Protein AF-A0A378U964-F1 (afdb_monomer_lite)

Secondary structure (DSSP, 8-state):
-EEEEEEEEETTEEEEEEEEE-----S------TT--HHHHHH--------HHHHHHHHHTT---SSTTHHHHHHHHHHHHHS------S-S---PEE-PPP-

pLDDT: mean 85.71, std 13.44, range [44.22, 97.19]

Sequence (103 aa):
MWRRDAVIDFNASVIRSEEFFFIHRTARFEPSATGRTTLERHYIHGHRWCDATMIAELVAGGEAVYPLQLGELLAQANELAEQPSTPLANTRGTAHRELQAIR

Structure (mmCIF, N/CA/C/O backbone):
data_AF-A0A378U964-F1
#
_entry.id   AF-A0A378U964-F1
#
loop_
_atom_site.group_PDB
_atom_site.id
_atom_site.type_symbol
_atom_site.label_atom_id
_atom_site.label_alt_id
_atom_site.label_comp_id
_atom_site.label_asym_id
_atom_site.label_entity_id
_atom_site.label_seq_id
_atom_site.pdbx_PDB_ins_code
_atom_site.Cartn_x
_atom_site.Cartn_y
_atom_site.Cartn_z
_atom_site.occupancy
_atom_site.B_iso_or_equiv
_atom_site.auth_seq_id
_atom_site.auth_comp_id
_atom_site.auth_asym_id
_atom_site.auth_atom_id
_atom_site.pdbx_PDB_model_num
ATOM 1 N N . MET A 1 1 ? 1.272 5.103 12.252 1.00 85.62 1 MET A N 1
ATOM 2 C CA . MET A 1 1 ? 1.566 3.861 13.009 1.00 85.62 1 MET A CA 1
ATOM 3 C C . MET A 1 1 ? 2.909 3.315 12.598 1.00 85.62 1 MET A C 1
ATOM 5 O O . MET A 1 1 ? 3.764 3.114 13.455 1.00 85.62 1 MET A O 1
ATOM 9 N N . TRP A 1 2 ? 3.101 3.160 11.292 1.00 90.56 2 TRP A N 1
ATOM 10 C CA . TRP A 1 2 ? 4.383 2.803 10.724 1.00 90.56 2 TRP A CA 1
ATOM 11 C C . TRP A 1 2 ? 4.910 3.897 9.810 1.00 90.56 2 TRP A C 1
ATOM 13 O O . TRP A 1 2 ? 4.128 4.703 9.297 1.00 90.56 2 TRP A O 1
ATOM 23 N N . ARG A 1 3 ? 6.227 3.906 9.630 1.00 89.94 3 ARG A N 1
ATOM 24 C CA . ARG A 1 3 ? 6.938 4.772 8.695 1.00 89.94 3 ARG A CA 1
ATOM 25 C C . ARG A 1 3 ? 7.926 3.935 7.893 1.00 89.94 3 ARG A C 1
ATOM 27 O O . ARG A 1 3 ? 8.463 2.953 8.404 1.00 89.94 3 ARG A O 1
ATOM 34 N N . ARG A 1 4 ? 8.175 4.341 6.654 1.00 89.44 4 ARG A N 1
ATOM 35 C CA . ARG A 1 4 ? 9.218 3.772 5.811 1.00 89.44 4 ARG A CA 1
ATOM 36 C C . ARG A 1 4 ? 9.882 4.844 4.963 1.00 89.44 4 ARG A C 1
ATOM 38 O O . ARG A 1 4 ? 9.186 5.675 4.398 1.00 89.44 4 ARG A O 1
ATOM 45 N N . ASP A 1 5 ? 11.196 4.756 4.812 1.00 90.06 5 ASP A N 1
ATOM 46 C CA . ASP A 1 5 ? 11.915 5.442 3.740 1.00 90.06 5 ASP A CA 1
ATOM 47 C C . ASP A 1 5 ? 12.129 4.452 2.581 1.00 90.06 5 ASP A C 1
ATOM 49 O O . ASP A 1 5 ? 12.556 3.312 2.790 1.00 90.06 5 ASP A O 1
ATOM 53 N N . ALA A 1 6 ? 11.783 4.854 1.358 1.00 87.25 6 ALA A N 1
ATOM 54 C CA . ALA A 1 6 ? 11.830 4.002 0.172 1.00 87.25 6 ALA A CA 1
ATOM 55 C C . ALA A 1 6 ? 12.489 4.715 -1.014 1.00 87.25 6 ALA A C 1
ATOM 57 O O . ALA A 1 6 ? 12.279 5.907 -1.244 1.00 87.25 6 ALA A O 1
ATOM 58 N N . VAL A 1 7 ? 13.260 3.959 -1.796 1.00 90.31 7 VAL A N 1
ATOM 59 C CA . VAL A 1 7 ? 13.699 4.361 -3.135 1.00 90.31 7 VAL A CA 1
ATOM 60 C C . VAL A 1 7 ? 12.880 3.555 -4.133 1.00 90.31 7 VAL A C 1
ATOM 62 O O . VAL A 1 7 ? 12.801 2.337 -4.009 1.00 90.31 7 VAL A O 1
ATOM 65 N N . ILE A 1 8 ? 12.223 4.234 -5.067 1.00 88.38 8 ILE A N 1
ATOM 66 C CA . ILE A 1 8 ? 11.253 3.632 -5.982 1.00 88.38 8 ILE A CA 1
ATOM 67 C C . ILE A 1 8 ? 11.627 4.005 -7.407 1.00 88.38 8 ILE A C 1
ATOM 69 O O . ILE A 1 8 ? 11.701 5.190 -7.733 1.00 88.38 8 ILE A O 1
ATOM 73 N N . ASP A 1 9 ? 11.800 3.001 -8.256 1.00 89.94 9 ASP A N 1
ATOM 74 C CA . ASP A 1 9 ? 11.845 3.190 -9.699 1.00 89.94 9 ASP A CA 1
ATOM 75 C C . ASP A 1 9 ? 10.417 3.252 -10.238 1.00 89.94 9 ASP A C 1
ATOM 77 O O . ASP A 1 9 ? 9.684 2.263 -10.249 1.00 89.94 9 ASP A O 1
ATOM 81 N N . PHE A 1 10 ? 9.994 4.436 -10.670 1.00 88.06 10 PHE A N 1
ATOM 82 C CA . PHE A 1 10 ? 8.649 4.659 -11.177 1.00 88.06 10 PHE A CA 1
ATOM 83 C C . PHE A 1 10 ? 8.675 5.603 -12.372 1.00 88.06 10 PHE A C 1
ATOM 85 O O . PHE A 1 10 ? 9.231 6.698 -12.308 1.00 88.06 10 PHE A O 1
ATOM 92 N N . ASN A 1 11 ? 8.045 5.181 -13.470 1.00 89.38 11 ASN A N 1
ATOM 93 C CA . ASN A 1 1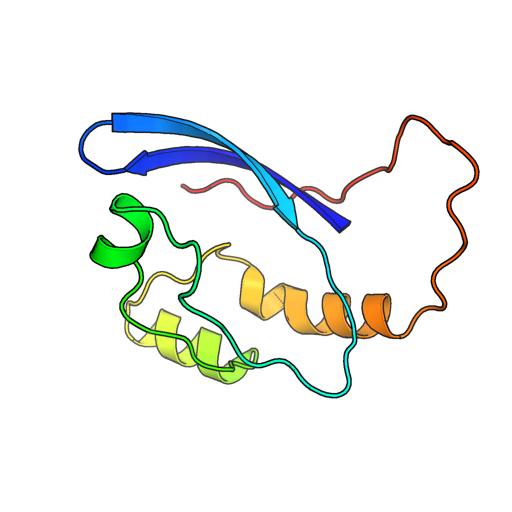1 ? 7.927 5.976 -14.692 1.00 89.38 11 ASN A CA 1
ATOM 94 C C . ASN A 1 11 ? 9.283 6.540 -15.176 1.00 89.38 11 ASN A C 1
ATOM 96 O O . ASN A 1 11 ? 9.445 7.745 -15.375 1.00 89.38 11 ASN A O 1
ATOM 100 N N . ALA A 1 12 ? 10.277 5.651 -15.300 1.00 90.38 12 ALA A N 1
ATOM 101 C CA . ALA A 1 12 ? 11.657 5.965 -15.691 1.00 90.38 12 ALA A CA 1
ATOM 102 C C . ALA A 1 12 ? 12.375 6.997 -14.791 1.00 90.38 12 ALA A C 1
ATOM 104 O O . ALA A 1 12 ? 13.351 7.615 -15.213 1.00 90.38 12 ALA A O 1
ATOM 105 N N . SER A 1 13 ? 11.904 7.185 -13.555 1.00 91.31 13 SER A N 1
ATOM 106 C CA . SER A 1 13 ? 12.491 8.092 -12.568 1.00 91.31 13 SER A CA 1
ATOM 107 C C . SER A 1 13 ? 12.741 7.378 -11.244 1.00 91.31 13 SER A C 1
ATOM 109 O O . SER A 1 13 ? 11.940 6.547 -10.821 1.00 91.31 13 SER A O 1
ATOM 111 N N . VAL A 1 14 ? 13.824 7.757 -10.564 1.00 93.25 14 VAL A N 1
ATOM 112 C CA . VAL A 1 14 ? 14.118 7.318 -9.195 1.00 93.25 14 VAL A CA 1
ATOM 113 C C . VAL A 1 14 ? 13.486 8.306 -8.219 1.00 93.25 14 VAL A C 1
ATOM 115 O O . VAL A 1 14 ? 13.835 9.489 -8.206 1.00 93.25 14 VAL A O 1
ATOM 118 N N . ILE A 1 15 ? 12.581 7.825 -7.376 1.00 90.94 15 ILE A N 1
ATOM 119 C CA . ILE A 1 15 ? 11.885 8.610 -6.356 1.00 90.94 15 ILE A CA 1
ATOM 120 C C . ILE A 1 15 ? 12.413 8.207 -4.982 1.00 90.94 15 ILE A C 1
ATOM 122 O O . ILE A 1 15 ? 12.485 7.024 -4.666 1.00 90.94 15 ILE A O 1
ATOM 126 N N . ARG A 1 16 ? 12.750 9.189 -4.142 1.00 92.00 16 ARG A N 1
ATOM 127 C CA . ARG A 1 16 ? 12.973 8.983 -2.704 1.00 92.00 16 ARG A CA 1
ATOM 128 C C . ARG A 1 16 ? 11.711 9.403 -1.971 1.00 92.00 16 ARG A C 1
ATOM 130 O O . ARG A 1 16 ? 11.325 10.565 -2.056 1.00 92.00 16 ARG A O 1
ATOM 137 N N . SER A 1 17 ? 11.069 8.455 -1.307 1.00 88.75 17 SER A N 1
ATOM 138 C CA . SER A 1 17 ? 9.782 8.638 -0.648 1.00 88.75 17 SER A CA 1
ATOM 139 C C . SER A 1 17 ? 9.905 8.378 0.847 1.00 88.75 17 SER A C 1
ATOM 141 O O . SER A 1 17 ? 10.538 7.407 1.259 1.00 88.75 17 SER A O 1
ATOM 143 N N . GLU A 1 18 ? 9.269 9.234 1.638 1.00 92.31 18 GLU A N 1
ATOM 144 C CA . GLU A 1 18 ? 8.965 8.977 3.040 1.00 92.31 18 GLU A CA 1
ATOM 145 C C . GLU A 1 18 ? 7.475 8.635 3.127 1.00 92.31 18 GLU A C 1
ATOM 147 O O . GLU A 1 18 ? 6.609 9.433 2.767 1.00 92.31 18 GLU A O 1
ATOM 152 N N . GLU A 1 19 ? 7.168 7.428 3.583 1.00 90.19 19 GLU A N 1
ATOM 153 C CA . GLU A 1 19 ? 5.818 6.885 3.598 1.00 90.19 19 GLU A CA 1
ATOM 154 C C . GLU A 1 19 ? 5.336 6.697 5.033 1.00 90.19 19 GLU A C 1
ATOM 156 O O . GLU A 1 19 ? 6.028 6.113 5.871 1.00 90.19 19 GLU A O 1
ATOM 161 N N . PHE A 1 20 ? 4.109 7.140 5.301 1.00 91.06 20 PHE A N 1
ATOM 162 C CA . PHE A 1 20 ? 3.443 6.971 6.587 1.00 91.06 20 PHE A CA 1
ATOM 163 C C . PHE A 1 20 ? 2.196 6.110 6.420 1.00 91.06 20 PHE A C 1
ATOM 165 O O . PHE A 1 20 ? 1.332 6.395 5.593 1.00 91.06 20 PHE A O 1
ATOM 172 N N . PHE A 1 21 ? 2.081 5.082 7.257 1.00 89.31 21 PHE A N 1
ATOM 173 C CA . PHE A 1 21 ? 0.957 4.152 7.240 1.00 89.31 21 PHE A CA 1
ATOM 174 C C . PHE A 1 21 ? 0.092 4.350 8.484 1.00 89.31 21 PHE A C 1
ATOM 176 O O . PHE A 1 21 ? 0.580 4.359 9.627 1.00 89.31 21 PHE A O 1
ATOM 183 N N . PHE A 1 22 ? -1.209 4.496 8.252 1.00 90.38 22 PHE A N 1
ATOM 184 C CA . PHE A 1 22 ? -2.232 4.758 9.259 1.00 90.38 22 PHE A CA 1
ATOM 185 C C . PHE A 1 22 ? -3.319 3.689 9.189 1.00 90.38 22 PHE A C 1
ATOM 187 O O . PHE A 1 22 ? -3.521 3.074 8.144 1.00 90.38 22 PHE A O 1
ATOM 194 N N . ILE A 1 23 ? -4.044 3.513 10.290 1.00 90.75 23 ILE A N 1
ATOM 195 C CA . ILE A 1 23 ? -5.265 2.718 10.319 1.00 90.75 23 ILE A CA 1
ATOM 196 C C . ILE A 1 23 ? -6.414 3.549 10.851 1.00 90.75 23 ILE A C 1
ATOM 198 O O . ILE A 1 23 ? -6.234 4.417 11.707 1.00 90.75 23 ILE A O 1
ATOM 202 N N . HIS A 1 24 ? -7.601 3.246 10.351 1.00 89.25 24 HIS A N 1
ATOM 203 C CA . HIS A 1 24 ? -8.839 3.798 10.849 1.00 89.25 24 HIS A CA 1
ATOM 204 C C . HIS A 1 24 ? -9.938 2.742 10.756 1.00 89.25 24 HIS A C 1
ATOM 206 O O . HIS A 1 24 ? -10.099 2.098 9.719 1.00 89.25 24 HIS A O 1
ATOM 212 N N . ARG A 1 25 ? -10.702 2.578 11.839 1.00 89.81 25 ARG A N 1
ATOM 213 C CA . ARG A 1 25 ? -11.876 1.709 11.871 1.00 89.81 25 ARG A CA 1
ATOM 214 C C . ARG A 1 25 ? -13.114 2.519 11.512 1.00 89.81 25 ARG A C 1
ATOM 216 O O . ARG A 1 25 ? -13.436 3.489 12.188 1.00 89.81 25 ARG A O 1
ATOM 223 N N . THR A 1 26 ? -13.813 2.096 10.465 1.00 90.94 26 THR A N 1
ATOM 224 C CA . THR A 1 26 ? -15.062 2.710 10.000 1.00 90.94 26 THR A CA 1
ATOM 225 C C . THR A 1 26 ? -16.109 1.638 9.723 1.00 90.94 26 THR A C 1
ATOM 227 O O . THR A 1 26 ? -15.770 0.515 9.356 1.00 90.94 26 THR A O 1
ATOM 230 N N . ALA A 1 27 ? -17.387 1.986 9.877 1.00 92.06 27 ALA A N 1
ATOM 231 C CA . ALA A 1 27 ? -18.502 1.097 9.554 1.00 92.06 27 ALA A CA 1
ATOM 232 C C . ALA A 1 27 ? -18.676 0.894 8.039 1.00 92.06 27 ALA A C 1
ATOM 234 O O . ALA A 1 27 ? -19.182 -0.138 7.605 1.00 92.06 27 ALA A O 1
ATOM 235 N N . ARG A 1 28 ? -18.281 1.884 7.228 1.00 91.62 28 ARG A N 1
ATOM 236 C CA . ARG A 1 28 ? -18.360 1.826 5.766 1.00 91.62 28 ARG A CA 1
ATOM 237 C C . ARG A 1 28 ? -17.272 2.682 5.134 1.00 91.62 28 ARG A C 1
ATOM 239 O O . ARG A 1 28 ? -16.998 3.792 5.589 1.00 91.62 28 ARG A O 1
ATOM 246 N N . PHE A 1 29 ? -16.707 2.184 4.042 1.00 91.44 29 PHE A N 1
ATOM 247 C CA . PHE A 1 29 ? -15.814 2.937 3.175 1.00 91.44 29 PHE A CA 1
ATOM 248 C C . PHE A 1 29 ? -16.076 2.555 1.717 1.00 91.44 29 PHE A C 1
ATOM 250 O O . PHE A 1 29 ? -16.122 1.372 1.390 1.00 91.44 29 PHE A O 1
ATOM 257 N N . GLU A 1 30 ? -16.270 3.567 0.873 1.00 90.75 30 GLU A N 1
ATOM 258 C CA . GLU A 1 30 ? -16.481 3.429 -0.569 1.00 90.75 30 GLU A CA 1
ATOM 259 C C . GLU A 1 30 ? -15.387 4.231 -1.290 1.00 90.75 30 GLU A C 1
ATOM 261 O O . GLU A 1 30 ? -15.358 5.461 -1.153 1.00 90.75 30 GLU A O 1
ATOM 266 N N . PRO A 1 31 ? -14.459 3.586 -2.017 1.00 90.44 31 PRO A N 1
ATOM 267 C CA . PRO A 1 31 ? -13.397 4.300 -2.713 1.00 90.44 31 PRO A CA 1
ATOM 268 C C . PRO A 1 31 ? -13.957 5.200 -3.819 1.00 90.44 31 PRO A C 1
ATOM 270 O O . PRO A 1 31 ? -14.654 4.747 -4.723 1.00 90.44 31 PRO A O 1
ATOM 273 N N . SER A 1 32 ? -13.600 6.484 -3.792 1.00 90.94 32 SER A N 1
ATOM 274 C CA . SER A 1 32 ? -13.986 7.445 -4.828 1.00 90.94 32 SER A CA 1
ATOM 275 C C . SER A 1 32 ? -12.817 7.763 -5.758 1.00 90.94 32 SER A C 1
ATOM 277 O O . SER A 1 32 ? -11.673 7.901 -5.324 1.00 90.94 32 SER A O 1
ATOM 279 N N . ALA A 1 33 ? -13.105 7.899 -7.054 1.00 92.12 33 ALA A N 1
ATOM 280 C CA . ALA A 1 33 ? -12.147 8.391 -8.045 1.00 92.12 33 ALA A CA 1
ATOM 281 C C . ALA A 1 33 ? -12.174 9.924 -8.197 1.00 92.12 33 ALA A C 1
ATOM 283 O O . ALA A 1 33 ? -11.345 10.489 -8.917 1.00 92.12 33 ALA A O 1
ATOM 284 N N . THR A 1 34 ? -13.118 10.602 -7.538 1.00 95.19 34 THR A N 1
ATOM 285 C CA . THR A 1 34 ? -13.223 12.063 -7.562 1.00 95.19 34 THR A CA 1
ATOM 286 C C . THR A 1 34 ? -11.947 12.690 -7.013 1.00 95.19 34 THR A C 1
ATOM 288 O O . THR A 1 34 ? -11.454 12.293 -5.962 1.00 95.19 34 THR A O 1
ATOM 291 N N . GLY A 1 35 ? -11.409 13.680 -7.724 1.00 95.38 35 GLY A N 1
ATOM 292 C CA . GLY A 1 35 ? -10.198 14.392 -7.309 1.00 95.38 35 GLY A CA 1
ATOM 293 C C . GLY A 1 35 ? -8.880 13.698 -7.660 1.00 95.38 35 GLY A C 1
ATOM 294 O O . GLY A 1 35 ? -7.833 14.297 -7.436 1.00 95.38 35 GLY A O 1
ATOM 295 N N . ARG A 1 36 ? -8.900 12.497 -8.264 1.00 95.25 36 ARG A N 1
ATOM 296 C CA . ARG A 1 36 ? -7.673 11.854 -8.761 1.00 95.25 36 ARG A CA 1
ATOM 297 C C . ARG A 1 36 ? -6.932 12.761 -9.742 1.00 95.25 36 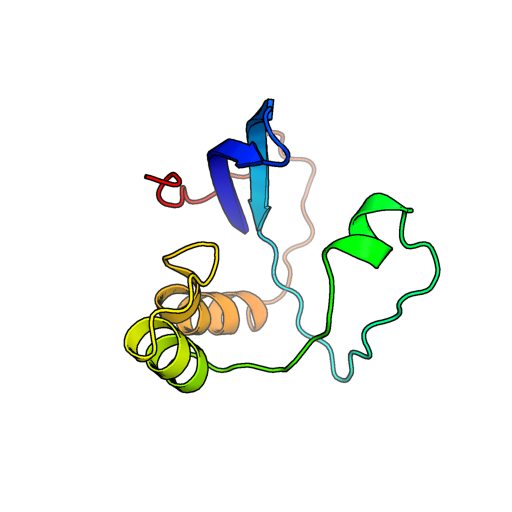ARG A C 1
ATOM 299 O O . ARG A 1 36 ? -7.529 13.410 -10.606 1.00 95.25 36 ARG A O 1
ATOM 306 N N . THR A 1 37 ? -5.616 12.759 -9.650 1.00 96.00 37 THR A N 1
ATOM 307 C CA . THR A 1 37 ? -4.698 13.368 -10.611 1.00 96.00 37 THR A CA 1
ATOM 308 C C . THR A 1 37 ? -4.704 12.605 -11.939 1.00 96.00 37 THR A C 1
ATOM 310 O O . THR A 1 37 ? -5.248 11.503 -12.062 1.00 96.00 37 THR A O 1
ATOM 313 N N . THR A 1 38 ? -4.086 13.180 -12.974 1.00 95.12 38 THR A N 1
ATOM 314 C CA . THR A 1 38 ? -3.905 12.472 -14.251 1.00 95.12 38 THR A CA 1
ATOM 315 C C . THR A 1 38 ? -3.069 11.212 -14.074 1.00 95.12 38 THR A C 1
ATOM 317 O O . THR A 1 38 ? -3.414 10.193 -14.660 1.00 95.12 38 THR A O 1
ATOM 320 N N . LEU A 1 39 ? -2.033 11.250 -13.235 1.00 93.06 39 LEU A N 1
ATOM 321 C CA . LEU A 1 39 ? -1.190 10.090 -12.958 1.00 93.06 39 LEU A CA 1
ATOM 322 C C . LEU A 1 39 ? -2.002 8.948 -12.328 1.00 93.06 39 LEU A C 1
ATOM 324 O O . LEU A 1 39 ? -2.011 7.836 -12.844 1.00 93.06 39 LEU A O 1
ATOM 328 N N . GLU A 1 40 ? -2.764 9.232 -11.274 1.00 94.12 40 GLU A N 1
ATOM 329 C CA . GLU A 1 40 ? -3.572 8.220 -10.580 1.00 94.12 40 GLU A CA 1
ATOM 330 C C . GLU A 1 40 ? -4.643 7.602 -11.480 1.00 94.12 40 GLU A C 1
ATOM 332 O O . GLU A 1 40 ? -4.925 6.413 -11.372 1.00 94.12 40 GLU A O 1
ATOM 337 N N . ARG A 1 41 ? -5.221 8.375 -12.409 1.00 94.81 41 ARG A N 1
A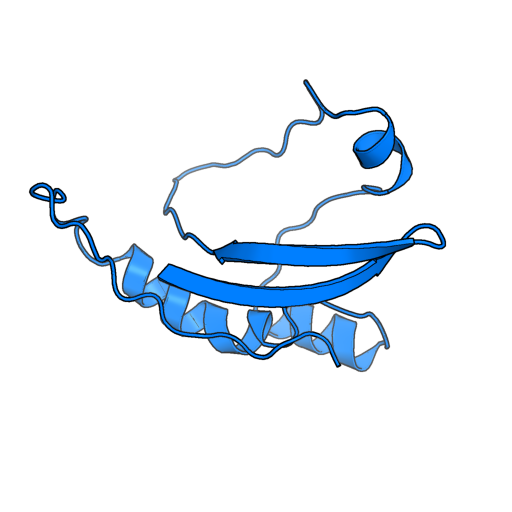TOM 338 C CA . ARG A 1 41 ? -6.149 7.826 -13.410 1.00 94.81 41 ARG A CA 1
ATOM 339 C C . ARG A 1 41 ? -5.491 6.819 -14.354 1.00 94.81 41 ARG A C 1
ATOM 341 O O . ARG A 1 41 ? -6.181 5.919 -14.816 1.00 94.81 41 ARG A O 1
ATOM 348 N N . HIS A 1 42 ? -4.202 6.979 -14.652 1.00 94.50 42 HIS A N 1
ATOM 349 C CA . HIS A 1 42 ? -3.478 6.076 -15.549 1.00 94.50 42 HIS A CA 1
ATOM 350 C C . HIS A 1 42 ? -2.960 4.823 -14.839 1.00 94.50 42 HIS A C 1
ATOM 352 O O . HIS A 1 42 ? -2.888 3.782 -15.479 1.00 94.50 42 HIS A O 1
ATOM 358 N N . TYR A 1 43 ? -2.621 4.911 -13.548 1.00 92.19 43 TYR A N 1
ATOM 359 C CA . TYR A 1 43 ? -1.966 3.817 -12.817 1.00 92.19 43 TYR A CA 1
ATOM 360 C C . TYR A 1 43 ? -2.865 3.084 -11.806 1.00 92.19 43 TYR A C 1
ATOM 362 O O . TYR A 1 43 ? -2.518 1.988 -11.375 1.00 92.19 43 TYR A O 1
ATOM 370 N N . ILE A 1 44 ? -4.023 3.636 -11.419 1.00 94.19 44 ILE A N 1
ATOM 371 C CA . ILE A 1 44 ? -4.976 2.957 -10.523 1.00 94.19 44 ILE A CA 1
ATOM 372 C C . ILE A 1 44 ? -6.118 2.367 -11.348 1.00 94.19 44 ILE A C 1
ATOM 374 O O . ILE A 1 44 ? -7.091 3.050 -11.675 1.00 94.19 44 ILE A O 1
ATOM 378 N N . HIS A 1 45 ? -6.023 1.071 -11.630 1.00 93.12 45 HIS A N 1
ATOM 379 C CA . HIS A 1 45 ? -6.998 0.352 -12.456 1.00 93.12 45 HIS A CA 1
ATOM 380 C C . HIS A 1 45 ? -8.213 -0.169 -11.682 1.00 93.12 45 HIS A C 1
ATOM 382 O O . HIS A 1 45 ? -9.238 -0.489 -12.277 1.00 93.12 45 HIS A O 1
ATOM 388 N N . GLY A 1 46 ? -8.129 -0.239 -10.355 1.00 93.00 46 GLY A N 1
ATOM 389 C CA . GLY A 1 46 ? -9.208 -0.764 -9.533 1.00 93.00 46 GLY A CA 1
ATOM 390 C C . GLY A 1 46 ? -8.890 -0.706 -8.049 1.00 93.00 46 GLY A C 1
ATOM 391 O O . GLY A 1 46 ? -7.860 -0.180 -7.631 1.00 93.00 46 GLY A O 1
ATOM 392 N N . HIS A 1 47 ? -9.810 -1.232 -7.256 1.00 92.25 47 HIS A N 1
ATOM 393 C CA . HIS A 1 47 ? -9.649 -1.431 -5.826 1.00 92.25 47 HIS A CA 1
ATOM 394 C C . HIS A 1 47 ? -10.420 -2.684 -5.424 1.00 92.25 47 HIS A C 1
ATOM 396 O O . HIS A 1 47 ? -11.404 -3.055 -6.063 1.00 92.25 47 HIS A O 1
ATOM 402 N N . ARG A 1 48 ? -9.971 -3.333 -4.357 1.00 89.81 48 ARG A N 1
ATOM 403 C CA . ARG A 1 48 ? -10.648 -4.484 -3.771 1.00 89.81 48 ARG A CA 1
ATOM 404 C C . ARG A 1 48 ? -10.321 -4.545 -2.286 1.00 89.81 48 ARG A C 1
ATOM 406 O O . ARG A 1 48 ? -9.226 -4.152 -1.886 1.00 89.81 48 ARG A O 1
ATOM 413 N N . TRP A 1 49 ? -11.256 -5.040 -1.487 1.00 90.62 49 TRP A N 1
ATOM 414 C CA . TRP A 1 49 ? -10.954 -5.427 -0.113 1.00 90.62 49 TRP A CA 1
ATOM 415 C C . TRP A 1 49 ? -10.174 -6.741 -0.126 1.00 90.62 49 TRP A C 1
ATOM 417 O O . TRP A 1 49 ? -10.549 -7.664 -0.845 1.00 90.62 49 TRP A O 1
ATOM 427 N N . CYS A 1 50 ? -9.096 -6.805 0.652 1.00 91.69 50 CYS A N 1
ATOM 428 C CA . CYS A 1 50 ? -8.272 -7.997 0.823 1.00 91.69 50 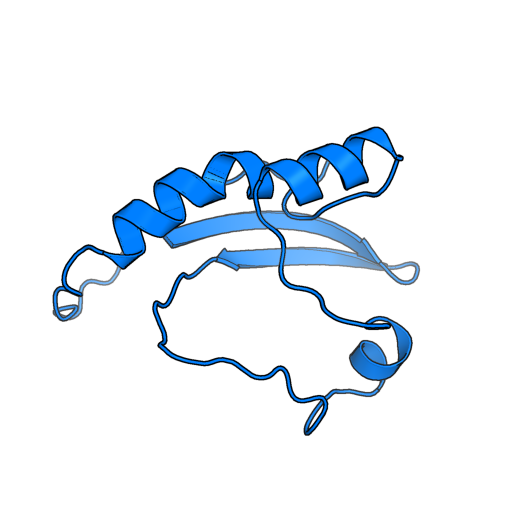CYS A CA 1
ATOM 429 C C . CYS A 1 50 ? -8.056 -8.261 2.308 1.00 91.69 50 CYS A C 1
ATOM 431 O O . CYS A 1 50 ? -7.792 -7.326 3.066 1.00 91.69 50 CYS A O 1
ATOM 433 N N . ASP A 1 51 ? -8.076 -9.532 2.691 1.00 94.62 51 ASP A N 1
ATOM 434 C CA . ASP A 1 51 ? -7.466 -9.994 3.933 1.00 94.62 51 ASP A CA 1
ATOM 435 C C . ASP A 1 51 ? -6.033 -10.508 3.685 1.00 94.62 51 ASP A C 1
ATOM 437 O O . ASP A 1 51 ? -5.493 -10.418 2.576 1.00 94.62 51 ASP A O 1
ATOM 441 N N . ALA A 1 52 ? -5.397 -11.033 4.735 1.00 95.88 52 ALA A N 1
ATOM 442 C CA . ALA A 1 52 ? -4.037 -11.558 4.653 1.00 95.88 52 ALA A CA 1
ATOM 443 C C . ALA A 1 52 ? -3.928 -12.771 3.710 1.00 95.88 52 ALA A C 1
ATOM 445 O O . ALA A 1 52 ? -2.919 -12.907 3.019 1.00 95.88 52 ALA A O 1
ATOM 446 N N . THR A 1 53 ? -4.965 -13.611 3.633 1.00 96.56 53 THR A N 1
ATOM 447 C CA . THR A 1 53 ? -4.997 -14.783 2.749 1.00 96.56 53 THR A CA 1
ATOM 448 C C . THR A 1 53 ? -5.048 -14.353 1.287 1.00 96.56 53 THR A C 1
ATOM 450 O O . THR A 1 53 ? -4.230 -14.803 0.490 1.00 96.56 53 THR A O 1
ATOM 453 N N . MET A 1 54 ? -5.922 -13.406 0.938 1.00 96.62 54 MET A N 1
ATOM 454 C CA . MET A 1 54 ? -6.013 -12.866 -0.424 1.00 96.62 54 MET A CA 1
ATOM 455 C C . MET A 1 54 ? -4.723 -12.168 -0.870 1.00 96.62 54 MET A C 1
ATOM 457 O O . MET A 1 54 ? -4.385 -12.180 -2.055 1.00 96.62 54 MET A O 1
ATOM 461 N N . ILE A 1 55 ? -4.003 -11.526 0.057 1.00 95.69 55 ILE A N 1
ATOM 462 C CA . ILE A 1 55 ? -2.676 -10.961 -0.224 1.00 95.69 55 ILE A CA 1
ATOM 463 C C . ILE A 1 55 ? -1.663 -12.082 -0.483 1.00 95.69 55 ILE A C 1
ATOM 465 O O . ILE A 1 55 ? -0.906 -11.993 -1.446 1.00 95.69 55 ILE A O 1
ATOM 469 N N . ALA A 1 56 ? -1.657 -13.140 0.330 1.00 95.81 56 ALA A N 1
ATOM 470 C CA . ALA A 1 56 ? -0.751 -14.271 0.137 1.00 95.81 56 ALA A CA 1
ATOM 471 C C . ALA A 1 56 ? -0.979 -14.969 -1.215 1.00 95.81 56 ALA A C 1
ATOM 473 O O . ALA A 1 56 ? -0.015 -15.306 -1.898 1.00 95.81 56 ALA A O 1
ATOM 474 N N . GLU A 1 57 ? -2.235 -15.124 -1.639 1.00 97.12 57 GLU A N 1
ATOM 475 C CA . GLU A 1 57 ? -2.590 -15.684 -2.948 1.00 97.12 57 GLU A CA 1
ATOM 476 C C . GLU A 1 57 ? -2.093 -14.818 -4.114 1.00 97.12 57 GLU A C 1
ATOM 478 O O . GLU A 1 57 ? -1.562 -15.355 -5.084 1.00 97.12 57 GLU A O 1
ATOM 483 N N . LEU A 1 58 ? -2.203 -13.486 -4.015 1.00 95.31 58 LEU A N 1
ATOM 484 C CA . LEU A 1 58 ? -1.625 -12.574 -5.011 1.00 95.31 58 LEU A CA 1
ATOM 485 C C . LEU A 1 58 ? -0.118 -12.762 -5.139 1.00 95.31 58 LEU A C 1
ATOM 487 O O . LEU A 1 58 ? 0.395 -12.931 -6.243 1.00 95.31 58 LEU A O 1
ATOM 491 N N . VAL A 1 59 ? 0.577 -12.751 -4.003 1.00 95.56 59 VAL A N 1
ATOM 492 C CA . VAL A 1 59 ? 2.034 -12.887 -3.966 1.00 95.56 59 VAL A CA 1
ATOM 493 C C . VAL A 1 59 ? 2.459 -14.247 -4.519 1.00 95.56 59 VAL A C 1
ATOM 495 O O . VAL A 1 59 ? 3.384 -14.318 -5.325 1.00 95.56 59 VAL A O 1
ATOM 498 N N . ALA A 1 60 ? 1.752 -15.324 -4.165 1.00 96.56 60 ALA A N 1
ATOM 499 C CA . ALA A 1 60 ? 1.980 -16.653 -4.731 1.00 96.56 60 ALA A CA 1
ATOM 500 C C . ALA A 1 60 ? 1.714 -16.702 -6.248 1.00 96.56 60 ALA A C 1
ATOM 502 O O . ALA A 1 60 ? 2.374 -17.452 -6.964 1.00 96.56 60 ALA A O 1
ATOM 503 N N . GLY A 1 61 ? 0.784 -15.879 -6.740 1.00 97.19 61 GLY A N 1
ATOM 504 C CA . GLY A 1 61 ? 0.516 -15.661 -8.161 1.00 97.19 61 GLY A CA 1
ATOM 505 C C . GLY A 1 61 ? 1.550 -14.791 -8.887 1.00 97.19 61 GLY A C 1
ATOM 506 O O . GLY A 1 61 ? 1.429 -14.607 -10.095 1.00 97.19 61 GLY A O 1
ATOM 507 N N . GLY A 1 62 ? 2.566 -14.277 -8.185 1.00 95.88 62 GLY A N 1
ATOM 508 C CA . GLY A 1 62 ? 3.623 -13.435 -8.750 1.00 95.88 62 GLY A CA 1
ATOM 509 C C . GLY A 1 62 ? 3.311 -11.937 -8.756 1.00 95.88 62 GLY A C 1
ATOM 510 O O . GLY A 1 62 ? 4.098 -11.159 -9.293 1.00 95.88 62 GLY A O 1
ATOM 511 N N . GLU A 1 63 ? 2.201 -11.515 -8.152 1.00 94.50 63 GLU A N 1
ATOM 512 C CA . GLU A 1 63 ? 1.846 -10.102 -8.035 1.00 94.50 63 GLU A CA 1
ATOM 513 C C . GLU A 1 63 ? 2.613 -9.441 -6.885 1.00 94.50 63 GLU A C 1
ATOM 515 O O . GLU A 1 63 ? 2.688 -9.960 -5.768 1.00 94.50 63 GLU A O 1
ATOM 520 N N . ALA A 1 64 ? 3.155 -8.249 -7.132 1.00 91.56 64 ALA A N 1
ATOM 521 C CA . ALA A 1 64 ? 3.792 -7.456 -6.088 1.00 91.56 64 ALA A CA 1
ATOM 522 C C . ALA A 1 64 ? 2.732 -6.691 -5.280 1.00 91.56 64 ALA A C 1
ATOM 524 O O . ALA A 1 64 ? 2.034 -5.824 -5.806 1.00 91.56 64 ALA A O 1
ATOM 525 N N . VAL A 1 65 ? 2.636 -6.975 -3.978 1.00 92.31 65 VAL A N 1
ATOM 526 C CA . VAL A 1 65 ? 1.751 -6.252 -3.053 1.00 92.31 65 VAL A CA 1
ATOM 527 C C . VAL A 1 65 ? 2.591 -5.374 -2.137 1.00 92.31 65 VAL A C 1
ATOM 529 O O . VAL A 1 65 ? 3.408 -5.878 -1.372 1.00 92.31 65 VAL A O 1
ATOM 532 N N . TYR A 1 66 ? 2.384 -4.058 -2.199 1.00 87.75 66 TYR A N 1
ATOM 533 C CA . TYR A 1 66 ? 3.118 -3.095 -1.380 1.00 87.75 66 TYR A CA 1
ATOM 534 C C . TYR A 1 66 ? 2.269 -2.535 -0.223 1.00 87.75 66 TYR A C 1
ATOM 536 O O . TYR A 1 66 ? 1.076 -2.288 -0.407 1.00 87.75 66 TYR A O 1
ATOM 544 N N . PRO A 1 67 ? 2.880 -2.267 0.950 1.00 87.94 67 PRO A N 1
ATOM 545 C CA . PRO A 1 67 ? 4.242 -2.671 1.319 1.00 87.94 67 PRO A CA 1
ATOM 546 C C . PRO A 1 67 ? 4.359 -4.206 1.389 1.00 87.94 67 PRO A C 1
ATOM 548 O O . PRO A 1 67 ? 3.380 -4.872 1.697 1.00 87.94 67 PRO A O 1
ATOM 551 N N . LEU A 1 68 ? 5.543 -4.774 1.122 1.00 88.31 68 LEU A N 1
ATOM 552 C CA . LEU A 1 68 ? 5.724 -6.238 1.012 1.00 88.31 68 LEU A CA 1
ATOM 553 C C . LEU A 1 68 ? 5.288 -7.008 2.274 1.00 88.31 68 LEU A C 1
ATOM 555 O O . LEU A 1 68 ? 4.871 -8.156 2.191 1.00 88.31 68 LEU A O 1
ATOM 559 N N . GLN A 1 69 ? 5.332 -6.352 3.435 1.00 88.69 69 GLN A N 1
ATOM 560 C CA . GLN A 1 69 ? 4.913 -6.910 4.724 1.00 88.69 69 GLN A CA 1
ATOM 561 C C . GLN A 1 69 ? 3.423 -6.684 5.036 1.00 88.69 69 GLN A C 1
ATOM 563 O O . GLN A 1 69 ? 2.981 -6.971 6.145 1.00 88.69 69 GLN A O 1
ATOM 568 N N . LEU A 1 70 ? 2.630 -6.133 4.109 1.00 91.00 70 LEU A N 1
ATOM 569 C CA . LEU A 1 70 ? 1.259 -5.698 4.391 1.00 91.00 70 LEU A CA 1
ATOM 570 C C . LEU A 1 70 ? 0.408 -6.822 4.984 1.00 91.00 70 LEU A C 1
ATOM 572 O O . LEU A 1 70 ? -0.242 -6.603 6.001 1.00 91.00 70 LEU A O 1
ATOM 576 N N . GLY A 1 71 ? 0.448 -8.018 4.385 1.00 92.62 71 GLY A N 1
ATOM 577 C CA . GLY A 1 71 ? -0.335 -9.167 4.848 1.00 92.62 71 GLY A CA 1
ATOM 578 C C . GLY A 1 71 ? -0.016 -9.569 6.292 1.00 92.62 71 GLY A C 1
ATOM 579 O O . GLY A 1 71 ? -0.929 -9.822 7.073 1.00 92.62 71 GLY A O 1
ATOM 580 N N . GLU A 1 72 ? 1.263 -9.541 6.671 1.00 91.50 72 GLU A N 1
ATOM 581 C CA . GLU A 1 72 ? 1.740 -9.870 8.023 1.00 91.50 72 GLU A CA 1
ATOM 582 C C . GLU A 1 72 ? 1.292 -8.832 9.063 1.00 91.50 72 GLU A C 1
ATOM 584 O O . GLU A 1 72 ? 1.070 -9.150 10.232 1.00 91.50 72 GLU A O 1
ATOM 589 N N . LEU A 1 73 ? 1.133 -7.576 8.639 1.00 92.12 73 LEU A N 1
ATOM 590 C CA . LEU A 1 73 ? 0.802 -6.462 9.522 1.00 92.12 73 LEU A CA 1
ATOM 591 C C . LEU A 1 73 ? -0.696 -6.322 9.791 1.00 92.12 73 LEU A C 1
ATOM 593 O O . LEU A 1 73 ? -1.057 -5.650 10.756 1.00 92.12 73 LEU A O 1
ATOM 597 N N . LEU A 1 74 ? -1.575 -6.937 8.990 1.00 92.88 74 LEU A N 1
ATOM 598 C CA . LEU A 1 74 ? -3.026 -6.735 9.105 1.00 92.88 74 LEU A CA 1
ATOM 599 C C . LEU A 1 74 ? -3.581 -7.120 10.483 1.00 92.88 74 LEU A C 1
ATOM 601 O O . LEU A 1 74 ? -4.423 -6.399 11.018 1.00 92.88 74 LEU A O 1
ATOM 605 N N . ALA A 1 75 ? -3.095 -8.209 11.086 1.00 92.50 75 ALA A N 1
ATOM 606 C CA . ALA A 1 75 ? -3.527 -8.625 12.422 1.00 92.50 75 ALA A CA 1
ATOM 607 C C . ALA A 1 75 ? -3.183 -7.561 13.479 1.00 92.50 75 ALA A C 1
ATOM 609 O O . ALA A 1 75 ? -4.063 -7.076 14.191 1.00 92.50 75 ALA A O 1
ATOM 610 N N . GLN A 1 76 ? -1.927 -7.108 13.494 1.00 91.94 76 GLN A N 1
ATOM 611 C CA . GLN A 1 76 ? -1.473 -6.029 14.373 1.00 91.94 76 GLN A CA 1
ATOM 612 C C . GLN A 1 76 ? -2.215 -4.713 14.102 1.00 91.94 76 GLN A C 1
ATOM 614 O O . GLN A 1 76 ? -2.501 -3.950 15.023 1.00 91.94 76 GLN A O 1
ATOM 619 N N . ALA A 1 77 ? -2.523 -4.426 12.838 1.00 91.69 77 ALA A N 1
ATOM 620 C CA . ALA A 1 77 ? -3.273 -3.242 12.460 1.00 91.69 77 ALA A CA 1
ATOM 621 C C . ALA A 1 77 ? -4.680 -3.279 13.075 1.00 91.69 77 ALA A C 1
ATOM 623 O O . ALA A 1 77 ? -5.098 -2.312 13.713 1.00 91.69 77 ALA A O 1
ATOM 624 N N . ASN A 1 78 ? -5.371 -4.414 12.964 1.00 91.94 78 ASN A N 1
ATOM 625 C CA . ASN A 1 78 ? -6.696 -4.594 13.545 1.00 91.94 78 ASN A CA 1
ATOM 626 C C . ASN A 1 78 ? -6.694 -4.404 15.063 1.00 91.94 78 ASN A C 1
ATOM 628 O O . ASN A 1 78 ? -7.553 -3.682 15.560 1.00 91.94 78 ASN A O 1
ATOM 632 N N . GLU A 1 79 ? -5.720 -4.974 15.776 1.00 91.94 79 GLU A N 1
ATOM 633 C CA . GLU A 1 79 ? -5.568 -4.787 17.226 1.00 91.94 79 GLU A CA 1
ATOM 634 C C . GLU A 1 79 ? -5.397 -3.311 17.600 1.00 91.94 79 GLU A C 1
ATOM 636 O O . GLU A 1 79 ? -6.060 -2.812 18.507 1.00 91.94 79 GLU A O 1
ATOM 641 N N . LEU A 1 80 ? -4.541 -2.585 16.876 1.00 90.31 80 LEU A N 1
ATOM 642 C CA . LEU A 1 80 ? -4.308 -1.160 17.114 1.00 90.31 80 LEU A CA 1
ATOM 643 C C . LEU A 1 80 ? -5.541 -0.304 16.796 1.00 90.31 80 LEU A C 1
ATOM 645 O O . LEU A 1 80 ? -5.745 0.724 17.435 1.00 90.31 80 LEU A O 1
ATOM 649 N N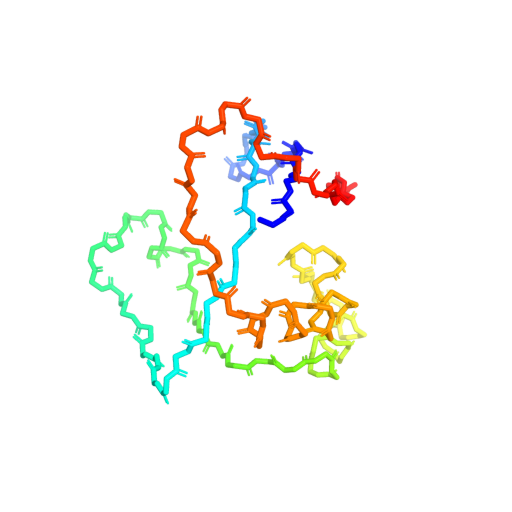 . ALA A 1 81 ? -6.369 -0.720 15.838 1.00 90.44 81 ALA A N 1
ATOM 650 C CA . ALA A 1 81 ? -7.601 -0.023 15.480 1.00 90.44 81 ALA A CA 1
ATOM 651 C C . ALA A 1 81 ? -8.738 -0.212 16.502 1.00 90.44 81 ALA A C 1
ATOM 653 O O . ALA A 1 81 ? -9.676 0.582 16.499 1.00 90.44 81 ALA A O 1
ATOM 654 N N . GLU A 1 82 ? -8.678 -1.255 17.336 1.00 88.56 82 GLU A N 1
ATOM 655 C CA . GLU A 1 82 ? -9.626 -1.488 18.441 1.00 88.56 82 GLU A CA 1
ATOM 656 C C . GLU A 1 82 ? -9.243 -0.712 19.710 1.00 88.56 82 GLU A C 1
ATOM 658 O O . GLU A 1 82 ? -10.053 -0.562 20.626 1.00 88.56 82 GLU A O 1
ATOM 663 N N . GLN A 1 83 ? -8.008 -0.203 19.791 1.00 83.50 83 GLN A N 1
ATOM 664 C CA . GLN A 1 83 ? -7.592 0.612 20.925 1.00 83.50 83 GLN A CA 1
ATOM 665 C C . GLN A 1 83 ? -8.307 1.971 20.887 1.00 83.50 83 GLN A C 1
ATOM 667 O O . GLN A 1 83 ? -8.364 2.607 19.830 1.00 83.50 83 GLN A O 1
ATOM 672 N N . PRO A 1 84 ? -8.823 2.467 22.029 1.00 72.06 84 PRO A N 1
ATOM 673 C CA . PRO A 1 84 ? -9.380 3.807 22.092 1.00 72.06 84 PRO A CA 1
ATOM 674 C C . PRO A 1 84 ? -8.312 4.808 21.655 1.00 72.06 84 PRO A C 1
ATOM 676 O O . PRO A 1 84 ? -7.194 4.796 22.172 1.00 72.06 84 PRO A O 1
ATOM 679 N N . SER A 1 85 ? -8.647 5.685 20.711 1.00 66.69 85 SER A N 1
ATOM 680 C CA . SER A 1 85 ? -7.737 6.744 20.291 1.00 66.69 85 SER A CA 1
ATOM 681 C C . SER A 1 85 ? -7.488 7.685 21.468 1.00 66.69 85 SER A C 1
ATOM 683 O O . SER A 1 85 ? -8.345 8.508 21.797 1.00 66.69 85 SER A O 1
ATOM 685 N N . THR A 1 86 ? -6.328 7.574 22.113 1.00 59.81 86 THR A N 1
ATOM 686 C CA . THR A 1 86 ? -5.892 8.555 23.106 1.00 59.81 86 THR A CA 1
ATOM 687 C C . THR A 1 86 ? -5.738 9.900 22.393 1.00 59.81 86 THR A C 1
ATOM 689 O O . THR A 1 86 ? -4.984 9.972 21.417 1.00 59.81 86 THR A O 1
ATOM 692 N N . PRO A 1 87 ? -6.429 10.973 22.821 1.00 55.53 87 PRO A N 1
ATOM 693 C CA . PRO A 1 87 ? -6.227 12.291 22.239 1.00 55.53 87 PRO A CA 1
ATOM 694 C C . PRO A 1 87 ? -4.749 12.669 22.365 1.00 55.53 87 PRO A C 1
ATOM 696 O O . PRO A 1 87 ? -4.195 12.667 23.465 1.00 55.53 87 PRO A O 1
ATOM 699 N N . LEU A 1 88 ? -4.095 12.955 21.239 1.00 56.75 88 LEU A N 1
ATOM 700 C CA . LEU A 1 88 ? -2.694 13.366 21.226 1.00 56.75 88 LEU A CA 1
ATOM 701 C C . LEU A 1 88 ? -2.571 14.741 21.898 1.00 56.75 88 LEU A C 1
ATOM 703 O O . LEU A 1 88 ? -2.824 15.771 21.277 1.00 56.75 88 LEU A O 1
ATOM 707 N N . ALA A 1 89 ? -2.155 14.774 23.165 1.00 52.22 89 ALA A N 1
ATOM 708 C CA . ALA A 1 89 ? -1.554 15.970 23.744 1.00 52.22 89 ALA A CA 1
ATOM 709 C C . ALA A 1 89 ? -0.254 16.247 22.976 1.00 52.22 89 ALA A C 1
ATOM 711 O O . ALA A 1 89 ? 0.592 15.358 22.911 1.00 52.22 89 ALA A O 1
ATOM 712 N N . ASN A 1 90 ? -0.123 17.439 22.375 1.00 47.31 90 ASN A N 1
ATOM 713 C CA . ASN A 1 90 ? 0.999 17.903 21.541 1.00 47.31 90 ASN A CA 1
ATOM 714 C C . ASN A 1 90 ? 2.368 17.333 21.963 1.00 47.31 90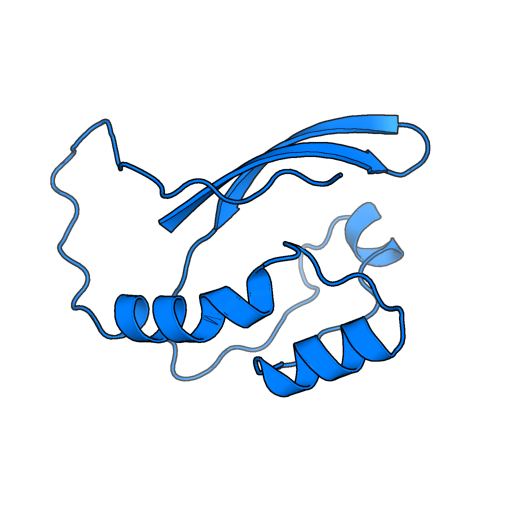 ASN A C 1
ATOM 716 O O . ASN A 1 90 ? 3.118 17.958 22.710 1.00 47.31 90 ASN A O 1
ATOM 720 N N . THR A 1 91 ? 2.722 16.162 21.441 1.00 44.22 91 THR A N 1
ATOM 721 C CA . THR A 1 91 ? 4.030 15.540 21.622 1.00 44.22 91 THR A CA 1
ATOM 722 C C . THR A 1 91 ? 4.673 15.487 20.250 1.00 44.22 91 THR A C 1
ATOM 724 O O . THR A 1 91 ? 4.301 14.700 19.382 1.00 44.22 91 THR A O 1
ATOM 727 N N . ARG A 1 92 ? 5.627 16.397 20.030 1.00 49.47 92 ARG A N 1
ATOM 728 C CA . ARG A 1 92 ? 6.557 16.306 18.905 1.00 49.47 92 ARG A CA 1
ATOM 729 C C . ARG A 1 92 ? 7.378 15.033 19.106 1.00 49.47 92 ARG A C 1
ATOM 731 O O . ARG A 1 92 ? 8.250 15.005 19.965 1.00 49.47 92 ARG A O 1
ATOM 738 N N . GLY A 1 93 ? 7.041 13.996 18.343 1.00 50.22 93 GLY A N 1
ATOM 739 C CA . GLY A 1 93 ? 7.715 12.700 18.358 1.00 50.22 93 GLY A CA 1
ATOM 740 C C . GLY A 1 93 ? 6.745 11.539 18.540 1.00 50.22 93 GLY A C 1
ATOM 741 O O . GLY A 1 93 ? 6.758 10.876 19.571 1.00 50.22 93 GLY A O 1
ATOM 742 N N . THR A 1 94 ? 5.899 11.266 17.545 1.00 54.00 94 THR A N 1
ATOM 743 C CA . THR A 1 94 ? 5.230 9.962 17.474 1.00 54.00 94 THR A CA 1
ATOM 744 C C . THR A 1 94 ? 6.267 8.947 16.999 1.00 54.00 94 THR A C 1
ATOM 746 O O . THR A 1 94 ? 6.698 8.991 15.850 1.00 54.00 94 THR A O 1
ATOM 749 N N . ALA A 1 95 ? 6.712 8.054 17.886 1.00 59.47 95 ALA A N 1
ATOM 750 C CA . ALA A 1 95 ? 7.591 6.951 17.510 1.00 59.47 95 ALA A CA 1
ATOM 751 C C . ALA A 1 95 ? 6.834 6.025 16.541 1.00 59.47 95 ALA A C 1
ATOM 753 O O . ALA A 1 95 ? 5.926 5.293 16.938 1.00 59.47 95 ALA A O 1
ATOM 754 N N . HIS A 1 96 ? 7.152 6.107 15.251 1.00 60.25 96 HIS A N 1
ATOM 755 C CA . HIS A 1 96 ? 6.622 5.192 14.247 1.00 60.25 96 HIS A CA 1
ATOM 756 C C . HIS A 1 96 ? 7.444 3.904 14.236 1.00 60.25 96 HIS A C 1
ATOM 758 O O . HIS A 1 96 ? 8.664 3.942 14.366 1.00 60.25 96 HIS A O 1
ATOM 764 N N . ARG A 1 97 ? 6.775 2.760 14.073 1.00 75.00 97 ARG A N 1
ATOM 765 C CA . ARG A 1 97 ? 7.456 1.480 13.842 1.00 75.00 97 ARG A CA 1
ATOM 766 C C . ARG A 1 97 ? 7.974 1.451 12.398 1.00 75.00 97 ARG A C 1
ATOM 768 O O . ARG A 1 97 ? 7.216 1.781 11.488 1.00 75.00 97 ARG A O 1
ATOM 775 N N . GLU A 1 98 ? 9.234 1.091 12.184 1.00 71.88 98 GLU A N 1
ATOM 776 C CA . GLU A 1 98 ? 9.820 1.038 10.836 1.00 71.88 98 GLU A CA 1
ATOM 777 C C . GLU A 1 98 ? 9.332 -0.188 10.048 1.00 71.88 98 GLU A C 1
ATOM 779 O O . GLU A 1 98 ? 9.222 -1.282 10.605 1.00 71.88 98 GLU A O 1
ATOM 784 N N . LEU A 1 99 ? 9.043 -0.004 8.755 1.00 75.75 99 LEU A N 1
ATOM 785 C CA . LEU A 1 99 ? 8.795 -1.097 7.803 1.00 75.75 99 LEU A CA 1
ATOM 786 C C . LEU A 1 99 ? 9.991 -1.315 6.885 1.00 75.75 99 LEU A C 1
ATOM 788 O O . LEU A 1 99 ? 10.765 -0.398 6.618 1.00 75.75 99 LEU A O 1
ATOM 792 N N . GLN A 1 100 ? 10.097 -2.526 6.340 1.00 71.12 100 GLN A N 1
ATOM 793 C CA . GLN A 1 100 ? 11.140 -2.867 5.379 1.00 71.12 100 GLN A CA 1
ATOM 794 C C . GLN A 1 100 ? 11.059 -2.013 4.108 1.00 71.12 100 GLN A C 1
ATOM 796 O O . GLN A 1 100 ? 9.997 -1.892 3.484 1.00 71.12 100 GLN A O 1
ATOM 801 N N . ALA A 1 101 ? 12.214 -1.480 3.700 1.00 64.25 101 ALA A N 1
ATOM 802 C CA . ALA A 1 101 ? 12.416 -0.802 2.422 1.00 64.25 101 ALA A CA 1
ATOM 803 C C . ALA A 1 101 ? 12.003 -1.681 1.225 1.00 64.25 101 ALA A C 1
ATOM 805 O O . ALA A 1 101 ? 11.996 -2.911 1.309 1.00 64.25 101 ALA A O 1
ATOM 806 N N . ILE A 1 102 ? 11.674 -1.040 0.100 1.00 59.94 102 ILE A N 1
ATOM 807 C CA . ILE A 1 102 ? 11.548 -1.736 -1.189 1.00 59.94 102 ILE A CA 1
ATOM 808 C C . ILE A 1 102 ? 12.961 -2.190 -1.583 1.00 59.94 102 ILE A C 1
ATOM 810 O O . ILE A 1 102 ? 13.875 -1.366 -1.581 1.00 59.94 102 ILE A O 1
ATOM 814 N N . ARG A 1 103 ? 13.145 -3.491 -1.825 1.00 56.09 103 ARG A N 1
ATOM 815 C CA . ARG A 1 103 ? 14.369 -4.043 -2.421 1.00 56.09 103 ARG A CA 1
ATOM 816 C C . ARG A 1 103 ? 14.202 -4.159 -3.923 1.00 56.09 103 ARG A C 1
ATOM 818 O O . ARG A 1 103 ? 13.071 -4.505 -4.332 1.00 56.09 103 ARG A O 1
#

Radius of gyration: 15.92 Å; chains: 1; bounding box: 33×35×39 Å

Organism: Mycolicibacterium fortuitum (NCBI:txid1766)

Foldseek 3Di:
DAWEWEFDCDPNDTDTDIDDDDDEDDPDDDDDPPPDDPVCVVPVPDDDDDALVNVVVCVVVVHCDPPNCVNVCVVVRVVVNPDPPDPDPDDPDDPHHYDDYDD